Protein AF-A0A645G9T0-F1 (afdb_monomer_lite)

pLDDT: mean 80.07, std 15.34, range [37.88, 93.81]

Foldseek 3Di:
DVVCQVVVCVVDDQWHWDQDPVRDIDTHHPDDDDVVVVQVVCVVVVHHDPDDDDDDDDPQRVCCVVVVDHPVVVVVVVVVPDPDD

Radius of gyration: 19.45 Å; chains: 1; bounding box: 29×30×63 Å

Secondary structure (DSSP, 8-state):
-GGGHHHHHHHSTTEEEEE-TTS-EEEEESSPPPHHHHHHHHHHTT---S--------HHHHHHHHH---TTTTHHHHTTS----

Sequence (85 aa):
MKPYTEEIQERFPGCTVKIDTDRTLTFISKERIALSPVLQYLDGKGISAFEAKELRPSLEDVFVSVTGVEATKLKKEKEKGGMAK

Organism: NCBI:txid1076179

Structure (mmCIF, N/CA/C/O backbone):
data_AF-A0A645G9T0-F1
#
_entry.id   AF-A0A645G9T0-F1
#
loop_
_atom_site.group_PDB
_atom_site.id
_atom_site.type_symbol
_atom_site.label_atom_id
_atom_site.label_alt_id
_atom_site.label_comp_id
_atom_site.label_asym_id
_atom_site.label_entity_id
_atom_site.label_seq_id
_atom_site.pdbx_PDB_ins_code
_atom_site.Cartn_x
_atom_site.Cartn_y
_atom_site.Cartn_z
_atom_site.occupancy
_atom_site.B_iso_or_equiv
_atom_site.auth_seq_id
_atom_site.auth_comp_id
_atom_site.auth_asym_id
_atom_site.auth_atom_id
_atom_site.pdbx_PDB_model_num
ATOM 1 N N . MET A 1 1 ? 4.343 8.113 -12.482 1.00 59.25 1 MET A N 1
ATOM 2 C CA . MET A 1 1 ? 3.532 6.913 -12.162 1.00 59.25 1 MET A CA 1
ATOM 3 C C . MET A 1 1 ? 2.033 7.077 -12.422 1.00 59.25 1 MET A C 1
ATOM 5 O O . MET A 1 1 ? 1.373 6.058 -12.544 1.00 59.25 1 MET A O 1
ATOM 9 N N . LYS A 1 2 ? 1.502 8.300 -12.612 1.00 55.62 2 LYS A N 1
ATOM 10 C CA . LYS A 1 2 ? 0.079 8.548 -12.924 1.00 55.62 2 LYS A CA 1
ATOM 11 C C . LYS A 1 2 ? -0.583 7.637 -13.987 1.00 55.62 2 LYS A C 1
ATOM 13 O O . LYS A 1 2 ? -1.723 7.262 -13.734 1.00 55.62 2 LYS A O 1
ATOM 18 N N . PRO A 1 3 ? 0.060 7.233 -15.107 1.00 63.06 3 PRO A N 1
ATOM 19 C CA . PRO A 1 3 ? -0.624 6.406 -16.110 1.00 63.06 3 PRO A CA 1
ATOM 20 C 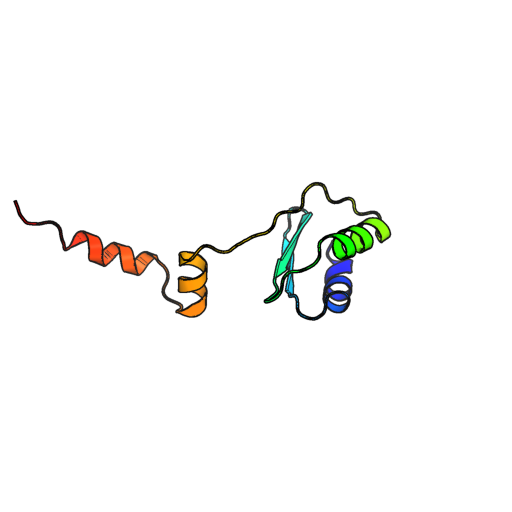C . PRO A 1 3 ? -0.933 4.969 -15.659 1.00 63.06 3 PRO A C 1
ATOM 22 O O . PRO A 1 3 ? -1.687 4.289 -16.336 1.00 63.06 3 PRO A O 1
ATOM 25 N N . TYR A 1 4 ? -0.386 4.502 -14.531 1.00 70.19 4 TYR A N 1
ATOM 26 C CA . TYR A 1 4 ? -0.561 3.118 -14.069 1.00 70.19 4 TYR A CA 1
ATOM 27 C C . TYR A 1 4 ? -1.590 2.971 -12.942 1.00 70.19 4 TYR A C 1
ATOM 29 O O . TYR A 1 4 ? -1.759 1.875 -12.418 1.00 70.19 4 TYR A O 1
ATOM 37 N N . THR A 1 5 ? -2.239 4.067 -12.535 1.00 72.25 5 THR A N 1
ATOM 38 C CA . THR A 1 5 ? -3.096 4.111 -11.335 1.00 72.25 5 THR A CA 1
ATOM 39 C C . THR A 1 5 ? -4.357 3.266 -11.489 1.00 72.25 5 THR A C 1
ATOM 41 O O . THR A 1 5 ? -4.726 2.538 -10.577 1.00 72.25 5 THR A O 1
ATOM 44 N N . GLU A 1 6 ? -5.007 3.346 -12.646 1.00 79.00 6 GLU A N 1
ATOM 45 C CA . GLU A 1 6 ? -6.231 2.587 -12.920 1.00 79.00 6 GLU A CA 1
ATOM 46 C C . GLU A 1 6 ? -5.903 1.109 -13.158 1.00 79.00 6 GLU A C 1
ATOM 48 O O . GLU A 1 6 ? -6.512 0.233 -12.552 1.00 79.00 6 GLU A O 1
ATOM 53 N N . GLU A 1 7 ? -4.842 0.838 -13.923 1.00 85.88 7 GLU A N 1
ATOM 54 C CA . GLU A 1 7 ? -4.373 -0.522 -14.212 1.00 85.88 7 GLU A CA 1
ATOM 55 C C . GLU A 1 7 ? -3.980 -1.286 -12.935 1.00 85.88 7 GLU A C 1
ATOM 57 O O . GLU A 1 7 ? -4.375 -2.435 -12.736 1.00 85.88 7 GLU A O 1
ATOM 62 N N . ILE A 1 8 ? -3.213 -0.655 -12.036 1.00 86.69 8 ILE A N 1
ATOM 63 C CA . ILE A 1 8 ? -2.788 -1.305 -10.790 1.00 86.69 8 ILE A CA 1
ATOM 64 C C . ILE A 1 8 ? -3.981 -1.539 -9.856 1.00 86.69 8 ILE A C 1
ATOM 66 O O . ILE A 1 8 ? -4.040 -2.564 -9.181 1.00 86.69 8 ILE A O 1
ATOM 70 N N . GLN A 1 9 ? -4.958 -0.631 -9.853 1.00 87.12 9 GLN A N 1
ATOM 71 C CA . GLN A 1 9 ? -6.183 -0.772 -9.073 1.00 87.12 9 GLN A CA 1
ATOM 72 C C . GLN A 1 9 ? -7.056 -1.930 -9.590 1.00 87.12 9 GLN A C 1
ATOM 74 O O . GLN A 1 9 ? -7.585 -2.692 -8.783 1.00 87.12 9 GLN A O 1
ATOM 79 N N . GLU A 1 10 ? -7.174 -2.112 -10.910 1.00 87.50 10 GLU A N 1
ATOM 80 C CA . GLU A 1 10 ? -7.874 -3.262 -11.506 1.00 87.50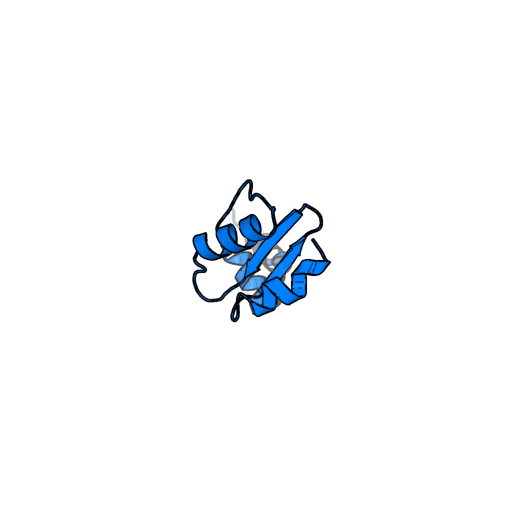 10 GLU A CA 1
ATOM 81 C C . GLU A 1 10 ? -7.157 -4.591 -11.238 1.00 87.50 10 GLU A C 1
ATOM 83 O O . GLU A 1 10 ? -7.799 -5.615 -10.999 1.00 87.50 10 GLU A O 1
ATOM 88 N N . ARG A 1 11 ? -5.819 -4.591 -11.263 1.00 88.19 11 ARG A N 1
ATOM 89 C CA . ARG A 1 11 ? -5.009 -5.807 -11.100 1.00 88.19 11 ARG A CA 1
ATOM 90 C C . ARG A 1 11 ? -5.078 -6.390 -9.690 1.00 88.19 11 ARG A C 1
ATOM 92 O O . ARG A 1 11 ? -4.958 -7.607 -9.537 1.00 88.19 11 ARG A O 1
ATOM 99 N N . PHE A 1 12 ? -5.255 -5.540 -8.682 1.00 88.38 12 PHE A N 1
ATOM 100 C CA . PHE A 1 12 ? -5.322 -5.927 -7.275 1.00 88.38 12 PHE A CA 1
ATOM 101 C C . PHE A 1 12 ? -6.718 -5.623 -6.700 1.00 88.38 12 PHE A C 1
ATOM 103 O O . PHE A 1 12 ? -6.870 -4.719 -5.872 1.00 88.38 12 PHE A O 1
ATOM 110 N N . PRO A 1 13 ? -7.761 -6.370 -7.116 1.00 81.88 13 PRO A N 1
ATOM 111 C CA . PRO A 1 13 ? -9.110 -6.160 -6.610 1.00 81.88 13 PRO A CA 1
ATOM 112 C C . PRO A 1 13 ? -9.157 -6.426 -5.099 1.00 81.88 13 PRO A C 1
ATOM 114 O O . PRO A 1 13 ? -8.535 -7.360 -4.597 1.00 81.88 13 PRO A O 1
ATOM 117 N N . GLY A 1 14 ? -9.886 -5.593 -4.357 1.00 86.56 14 GLY A N 1
ATOM 118 C CA . GLY A 1 14 ? -9.968 -5.697 -2.892 1.00 86.56 14 GLY A CA 1
ATOM 119 C C . GLY A 1 14 ? -8.866 -4.952 -2.131 1.00 86.56 14 GLY A C 1
ATOM 120 O O . GLY A 1 14 ? -8.802 -5.035 -0.900 1.00 86.56 14 GLY A O 1
ATOM 121 N N . CYS A 1 15 ? -8.027 -4.184 -2.827 1.00 88.88 15 CYS A N 1
ATOM 122 C CA . CYS A 1 15 ? -7.182 -3.172 -2.207 1.00 88.88 15 CYS A CA 1
ATOM 123 C C . CYS A 1 15 ? -7.436 -1.794 -2.825 1.00 88.88 15 CYS A C 1
ATOM 125 O O . CYS A 1 15 ? -7.877 -1.683 -3.965 1.00 88.88 15 CYS A O 1
ATOM 127 N N . THR A 1 16 ? -7.179 -0.743 -2.058 1.00 90.31 16 THR A N 1
ATOM 128 C CA . THR A 1 16 ? -7.122 0.632 -2.550 1.00 90.31 16 THR A CA 1
ATOM 129 C C . THR A 1 16 ? -5.660 1.004 -2.713 1.00 90.31 16 THR A C 1
ATOM 131 O O . THR A 1 16 ? -4.897 0.932 -1.745 1.00 90.31 16 THR A O 1
ATOM 134 N N . VAL A 1 17 ? -5.274 1.430 -3.911 1.00 89.94 17 VAL A N 1
ATOM 135 C CA . VAL A 1 17 ? -3.915 1.881 -4.204 1.00 89.94 17 VAL A CA 1
ATOM 136 C C . VAL A 1 17 ? -3.858 3.405 -4.147 1.00 89.94 17 VAL A C 1
ATOM 138 O O . VAL A 1 17 ? -4.593 4.101 -4.845 1.00 89.94 17 VAL A O 1
ATOM 141 N N . LYS A 1 18 ? -2.969 3.937 -3.306 1.00 89.00 18 LYS A N 1
ATOM 142 C CA . LYS A 1 18 ? -2.628 5.363 -3.259 1.00 89.00 18 LYS A CA 1
ATOM 143 C C . LYS A 1 18 ? -1.245 5.572 -3.857 1.00 89.00 18 LYS A C 1
ATOM 145 O O . LYS A 1 18 ? -0.324 4.808 -3.570 1.00 89.00 18 LYS A O 1
ATOM 150 N N . ILE A 1 19 ? -1.114 6.609 -4.678 1.00 84.56 19 ILE A N 1
ATOM 151 C CA . ILE A 1 19 ? 0.161 7.021 -5.267 1.00 84.56 19 ILE A CA 1
ATOM 152 C C . ILE A 1 19 ? 0.526 8.376 -4.683 1.00 84.56 19 ILE A C 1
ATOM 154 O O . ILE A 1 19 ? -0.161 9.366 -4.937 1.00 84.56 19 ILE A O 1
ATOM 158 N N . ASP A 1 20 ? 1.619 8.409 -3.934 1.00 81.56 20 ASP A N 1
ATOM 159 C CA . ASP A 1 20 ? 2.175 9.636 -3.384 1.00 81.56 20 ASP A CA 1
ATOM 160 C C . ASP A 1 20 ? 3.173 10.263 -4.373 1.00 81.56 20 ASP A C 1
ATOM 162 O O . ASP A 1 20 ? 3.684 9.615 -5.296 1.00 81.56 20 ASP A O 1
ATOM 166 N N . THR A 1 21 ? 3.457 11.556 -4.212 1.00 76.31 21 THR A N 1
ATOM 167 C CA . THR A 1 21 ? 4.366 12.301 -5.105 1.00 76.31 21 THR A CA 1
ATOM 168 C C . THR A 1 21 ? 5.805 11.792 -5.063 1.00 76.31 21 THR A C 1
ATOM 170 O O . THR A 1 21 ? 6.532 11.928 -6.048 1.00 76.31 21 THR A O 1
ATOM 173 N N . ASP A 1 22 ? 6.186 11.122 -3.979 1.00 80.31 22 ASP A N 1
ATOM 174 C CA . ASP A 1 22 ? 7.566 10.735 -3.680 1.00 80.31 22 ASP A CA 1
ATOM 175 C C . ASP A 1 22 ? 7.942 9.356 -4.245 1.00 80.31 22 ASP A C 1
ATOM 177 O O . ASP A 1 22 ? 8.841 8.689 -3.745 1.00 80.31 22 ASP A O 1
ATOM 181 N N . ARG A 1 23 ? 7.262 8.920 -5.318 1.00 85.12 23 ARG A N 1
ATOM 182 C CA . ARG A 1 23 ? 7.418 7.583 -5.935 1.00 85.12 23 ARG A CA 1
ATOM 183 C C . ARG A 1 23 ? 7.047 6.432 -4.992 1.00 85.12 23 ARG A C 1
ATOM 185 O O . ARG A 1 23 ? 7.469 5.298 -5.206 1.00 85.12 23 ARG A O 1
ATOM 192 N N . THR A 1 24 ? 6.219 6.723 -3.995 1.00 88.81 24 THR A N 1
ATOM 193 C CA . THR A 1 24 ? 5.692 5.741 -3.049 1.00 88.81 24 THR A CA 1
ATOM 194 C C . THR A 1 24 ? 4.321 5.258 -3.505 1.00 88.81 24 THR A C 1
ATOM 196 O O . THR A 1 24 ? 3.471 6.042 -3.934 1.00 88.81 24 THR A O 1
ATOM 199 N N . LEU A 1 25 ? 4.115 3.946 -3.407 1.00 90.19 25 LEU A N 1
ATOM 200 C CA . LEU A 1 25 ? 2.826 3.297 -3.603 1.00 90.19 25 LEU A CA 1
ATOM 201 C C . LEU A 1 25 ? 2.374 2.699 -2.276 1.00 90.19 25 LEU A C 1
ATOM 203 O O . LEU A 1 25 ? 3.094 1.899 -1.679 1.00 90.19 25 LEU A O 1
ATOM 207 N N . THR A 1 26 ? 1.166 3.049 -1.848 1.00 91.75 26 THR A N 1
ATOM 208 C CA . THR A 1 26 ? 0.561 2.501 -0.635 1.00 91.75 26 THR A CA 1
ATOM 209 C C . THR A 1 26 ? -0.635 1.640 -1.009 1.00 91.75 26 THR A C 1
ATOM 211 O O . THR A 1 26 ? -1.608 2.132 -1.579 1.00 91.75 26 THR A O 1
ATOM 214 N N . PHE A 1 27 ? -0.575 0.358 -0.659 1.00 92.38 27 PHE A N 1
ATOM 215 C CA . PHE A 1 27 ? -1.677 -0.585 -0.831 1.00 92.38 27 PHE A CA 1
ATOM 216 C C . PHE A 1 27 ? -2.431 -0.731 0.490 1.00 92.38 27 PHE A C 1
ATOM 218 O O . PHE A 1 27 ? -1.839 -1.066 1.514 1.00 92.38 27 PHE A O 1
ATOM 225 N N . ILE A 1 28 ? -3.740 -0.489 0.468 1.00 90.94 28 ILE A N 1
ATOM 226 C CA . ILE A 1 28 ? -4.612 -0.588 1.642 1.00 90.94 28 ILE A CA 1
ATOM 227 C C . ILE A 1 28 ? -5.605 -1.719 1.398 1.00 90.94 28 ILE A C 1
ATOM 229 O O . ILE A 1 28 ? -6.402 -1.644 0.470 1.00 90.94 28 ILE A O 1
ATOM 233 N N . SER A 1 29 ? -5.593 -2.756 2.230 1.00 90.12 29 SER A N 1
ATOM 234 C CA . SER A 1 29 ? -6.578 -3.840 2.169 1.00 90.12 29 SER A CA 1
ATOM 235 C C . SER A 1 29 ? -6.960 -4.315 3.567 1.00 90.12 29 SER A C 1
ATOM 237 O O . SER A 1 29 ? -6.232 -4.094 4.534 1.00 90.12 29 SER A O 1
ATOM 239 N N . LYS A 1 30 ? -8.131 -4.952 3.667 1.00 87.50 30 LYS A N 1
ATOM 240 C CA . LYS A 1 30 ? -8.583 -5.638 4.885 1.00 87.50 30 LYS A CA 1
ATOM 241 C C . LYS A 1 30 ? -7.838 -6.953 5.110 1.00 87.50 30 LYS A C 1
ATOM 243 O O . LYS A 1 30 ? -7.731 -7.399 6.247 1.00 87.50 30 LYS A O 1
ATOM 248 N N . GLU A 1 31 ? -7.339 -7.562 4.040 1.00 89.06 31 GLU A N 1
ATOM 249 C CA . GLU A 1 31 ? -6.592 -8.814 4.084 1.00 89.06 31 GLU A CA 1
ATOM 250 C C . GLU A 1 31 ? -5.108 -8.566 3.809 1.00 89.06 31 GLU A C 1
ATOM 252 O O . GLU A 1 31 ? -4.711 -7.531 3.267 1.00 89.06 31 GLU A O 1
ATOM 257 N N . ARG A 1 32 ? -4.259 -9.524 4.195 1.00 88.00 32 ARG A N 1
ATOM 258 C CA . ARG A 1 32 ? -2.832 -9.442 3.875 1.00 88.00 32 ARG A CA 1
ATOM 259 C C . ARG A 1 32 ? -2.630 -9.580 2.372 1.00 88.00 32 ARG A C 1
ATOM 261 O O . ARG A 1 32 ? -3.079 -10.546 1.764 1.00 88.00 32 ARG A O 1
ATOM 268 N N . ILE A 1 33 ? -1.869 -8.653 1.806 1.00 88.62 33 ILE A N 1
ATOM 269 C CA . ILE A 1 33 ? -1.468 -8.685 0.403 1.00 88.62 33 ILE A CA 1
ATOM 270 C C . ILE A 1 33 ? -0.120 -9.398 0.309 1.00 88.62 33 ILE A C 1
ATOM 272 O O . ILE A 1 33 ? 0.831 -9.046 1.010 1.00 88.62 33 ILE A O 1
ATOM 276 N N . ALA A 1 34 ? -0.021 -10.400 -0.562 1.00 91.00 34 ALA A N 1
ATOM 277 C CA . ALA A 1 34 ? 1.260 -11.020 -0.864 1.00 91.00 34 ALA A CA 1
ATOM 278 C C . ALA A 1 34 ? 2.158 -10.025 -1.616 1.00 91.00 34 ALA A C 1
ATOM 280 O O . ALA A 1 34 ? 1.753 -9.459 -2.630 1.00 91.00 34 ALA A O 1
ATOM 281 N N . LEU A 1 35 ? 3.395 -9.839 -1.148 1.00 92.12 35 LEU A N 1
ATOM 282 C CA . LEU A 1 35 ? 4.319 -8.870 -1.746 1.00 92.12 35 LEU A CA 1
ATOM 283 C C . LEU A 1 35 ? 4.828 -9.307 -3.132 1.00 92.12 35 LEU A C 1
ATOM 285 O O . LEU A 1 35 ? 5.009 -8.476 -4.016 1.00 92.12 35 LEU A O 1
ATOM 289 N N . SER A 1 36 ? 5.029 -10.611 -3.340 1.00 93.81 36 SER A N 1
ATOM 290 C CA . SER A 1 36 ? 5.618 -11.154 -4.575 1.00 93.81 36 SER A CA 1
ATOM 291 C C . SER A 1 36 ? 4.855 -10.751 -5.857 1.00 93.81 36 SER A C 1
ATOM 293 O O . SER A 1 36 ? 5.489 -10.188 -6.750 1.00 93.81 36 SER A O 1
ATOM 295 N N . PRO A 1 37 ? 3.515 -10.904 -5.953 1.00 92.19 37 PRO A N 1
ATOM 296 C CA . PRO A 1 37 ? 2.752 -10.435 -7.116 1.00 92.19 37 PRO A CA 1
ATOM 297 C C . PRO A 1 37 ? 2.878 -8.932 -7.402 1.00 92.19 37 PRO A C 1
ATOM 299 O O . PRO A 1 37 ? 2.882 -8.525 -8.563 1.00 92.19 37 PRO A O 1
ATOM 302 N N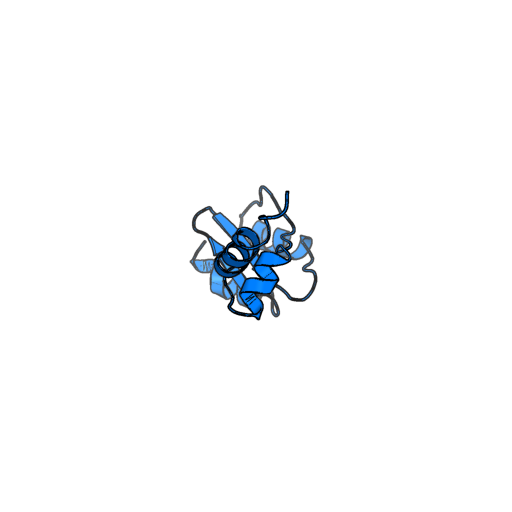 . VAL A 1 38 ? 2.997 -8.105 -6.357 1.00 91.56 38 VAL A N 1
ATOM 303 C CA . VAL A 1 38 ? 3.181 -6.653 -6.504 1.00 91.56 38 VAL A CA 1
ATOM 304 C C . VAL A 1 38 ? 4.547 -6.354 -7.114 1.00 91.56 38 VAL A C 1
ATOM 306 O O . VAL A 1 38 ? 4.636 -5.599 -8.080 1.00 91.56 38 VAL A O 1
ATOM 309 N N . LEU A 1 39 ? 5.604 -6.989 -6.600 1.00 92.56 39 LEU A N 1
ATOM 310 C CA . LEU A 1 39 ? 6.960 -6.818 -7.124 1.00 92.56 39 LEU A CA 1
ATOM 311 C C . LEU A 1 39 ? 7.079 -7.294 -8.575 1.00 92.56 39 LEU A C 1
ATOM 313 O O . LEU A 1 39 ? 7.655 -6.586 -9.392 1.00 92.56 39 LEU A O 1
ATOM 317 N N . GLN A 1 40 ? 6.481 -8.440 -8.916 1.00 93.56 40 GLN A N 1
ATOM 318 C CA . GLN A 1 40 ? 6.474 -8.961 -10.289 1.00 93.56 40 GLN A CA 1
ATOM 319 C C . GLN A 1 40 ? 5.768 -8.018 -11.270 1.00 93.56 40 GLN A C 1
ATOM 321 O O . GLN A 1 40 ? 6.237 -7.825 -12.389 1.00 93.56 40 GLN A O 1
ATOM 326 N N . TYR A 1 41 ? 4.646 -7.417 -10.860 1.00 91.50 41 TYR A N 1
ATOM 327 C CA . TYR A 1 41 ? 3.943 -6.439 -11.690 1.00 91.50 41 TYR A CA 1
ATOM 328 C C . TYR A 1 41 ? 4.804 -5.199 -11.959 1.00 91.50 41 TYR A C 1
ATOM 330 O O . TYR A 1 41 ? 4.900 -4.756 -13.103 1.00 91.50 41 TYR A O 1
ATOM 338 N N . LEU A 1 42 ? 5.442 -4.650 -10.919 1.00 90.69 42 LEU A N 1
ATOM 339 C CA . LEU A 1 42 ? 6.302 -3.473 -11.055 1.00 90.69 42 LEU A CA 1
ATOM 340 C C . LEU A 1 42 ? 7.527 -3.770 -11.928 1.00 90.69 42 LEU A C 1
ATOM 342 O O . LEU A 1 42 ? 7.827 -2.993 -12.835 1.00 90.69 42 LEU A O 1
ATOM 346 N N . ASP A 1 43 ? 8.169 -4.919 -11.722 1.00 93.00 43 ASP A N 1
ATOM 347 C CA . ASP A 1 43 ? 9.321 -5.356 -12.513 1.00 93.00 43 ASP A CA 1
ATOM 348 C C . ASP A 1 43 ? 8.964 -5.522 -13.999 1.00 93.00 43 ASP A C 1
ATOM 350 O O . ASP A 1 43 ? 9.653 -4.994 -14.871 1.00 93.00 43 ASP A O 1
ATOM 354 N N . GLY A 1 44 ? 7.801 -6.114 -14.301 1.00 92.62 44 GLY A N 1
ATOM 355 C CA . GLY A 1 44 ? 7.275 -6.214 -15.668 1.00 92.62 44 GLY A CA 1
ATOM 356 C C . GLY A 1 44 ? 7.001 -4.862 -16.348 1.00 92.62 44 GLY A C 1
ATOM 357 O O . GLY A 1 44 ? 6.914 -4.795 -17.573 1.00 92.62 44 GLY A O 1
ATOM 358 N N . LYS A 1 45 ? 6.894 -3.771 -15.578 1.00 89.06 45 LYS A N 1
ATOM 359 C CA . LYS A 1 45 ? 6.789 -2.385 -16.073 1.00 89.06 45 LYS A CA 1
ATOM 360 C C . LYS A 1 45 ? 8.139 -1.654 -16.093 1.00 89.06 45 LYS A C 1
ATOM 362 O O . LYS A 1 45 ? 8.173 -0.4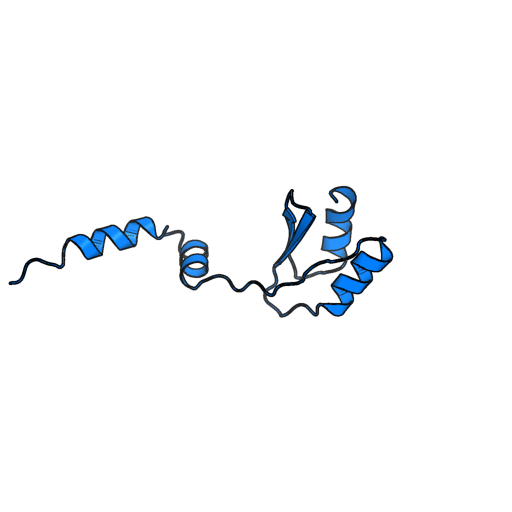57 -16.378 1.00 89.06 45 LYS A O 1
ATOM 367 N N . GLY A 1 46 ? 9.240 -2.342 -15.783 1.00 91.25 46 GLY A N 1
ATOM 368 C CA . GLY A 1 46 ? 10.580 -1.763 -15.666 1.00 91.25 46 GLY A CA 1
ATOM 369 C C . GLY A 1 46 ? 10.764 -0.891 -14.419 1.00 91.25 46 GLY A C 1
ATOM 370 O O . GLY A 1 46 ? 11.607 0.005 -14.416 1.00 91.25 46 GLY A O 1
ATOM 371 N N . ILE A 1 47 ? 9.950 -1.098 -13.378 1.00 89.56 47 ILE A N 1
ATOM 372 C CA . ILE A 1 47 ? 9.979 -0.327 -12.132 1.00 89.56 47 ILE A CA 1
ATOM 373 C C . ILE A 1 47 ? 10.574 -1.200 -11.025 1.00 89.56 47 ILE A C 1
ATOM 375 O O . ILE A 1 47 ? 9.943 -2.143 -10.556 1.00 89.56 47 ILE A O 1
ATOM 379 N N . SER A 1 48 ? 11.767 -0.848 -10.551 1.00 90.56 48 SER A N 1
ATOM 380 C CA . SER A 1 48 ? 12.395 -1.532 -9.417 1.00 90.56 48 SER A CA 1
ATOM 381 C C . SER A 1 48 ? 11.922 -0.945 -8.085 1.00 90.56 48 SER A C 1
ATOM 383 O O . SER A 1 48 ? 11.976 0.268 -7.876 1.00 90.56 48 SER A O 1
ATOM 385 N N . ALA A 1 49 ? 11.487 -1.806 -7.164 1.00 91.56 49 ALA A N 1
ATOM 386 C CA . ALA A 1 49 ? 11.173 -1.410 -5.794 1.00 91.56 49 ALA A CA 1
ATOM 387 C C . ALA A 1 49 ? 12.450 -1.386 -4.941 1.00 91.56 49 ALA A C 1
ATOM 389 O O . ALA A 1 49 ? 13.195 -2.362 -4.910 1.00 91.56 49 ALA A O 1
ATOM 390 N N . PHE A 1 50 ? 12.691 -0.276 -4.243 1.00 91.94 50 PHE A N 1
ATOM 391 C CA . PHE A 1 50 ? 13.834 -0.142 -3.335 1.00 91.94 50 PHE A CA 1
ATOM 392 C C . PHE A 1 50 ? 13.539 -0.715 -1.943 1.00 91.94 50 PHE A C 1
ATOM 394 O O . PHE A 1 50 ? 14.375 -1.382 -1.344 1.00 91.94 50 PHE A O 1
ATOM 401 N N . GLU A 1 51 ? 12.328 -0.475 -1.445 1.00 92.06 51 GLU A N 1
ATOM 402 C CA . GLU A 1 51 ? 11.865 -0.918 -0.136 1.00 92.06 51 GLU A CA 1
ATOM 403 C C . GLU A 1 51 ? 10.394 -1.331 -0.234 1.00 92.06 51 GLU A C 1
ATOM 405 O O . GLU A 1 51 ? 9.618 -0.754 -0.999 1.00 92.06 51 GLU A O 1
ATOM 410 N N . ALA A 1 52 ? 10.011 -2.322 0.568 1.00 93.25 52 ALA A N 1
ATOM 411 C CA . ALA A 1 52 ? 8.622 -2.655 0.836 1.00 93.25 52 ALA A CA 1
ATOM 412 C C . ALA A 1 52 ? 8.428 -2.785 2.348 1.00 93.25 52 ALA A C 1
ATOM 414 O O . ALA A 1 52 ? 9.162 -3.515 3.016 1.00 93.25 52 ALA A O 1
ATOM 415 N N . LYS A 1 53 ? 7.422 -2.091 2.882 1.00 92.06 53 LYS A N 1
ATOM 416 C CA . LYS A 1 53 ? 7.148 -2.031 4.318 1.00 92.06 53 LYS A CA 1
ATOM 417 C C . LYS A 1 53 ? 5.678 -2.320 4.595 1.00 92.06 53 LYS A C 1
ATOM 419 O O . LYS A 1 53 ? 4.801 -1.691 4.008 1.00 92.06 53 LYS A O 1
ATOM 424 N N . GLU A 1 54 ? 5.404 -3.239 5.521 1.00 91.25 54 GLU A N 1
ATOM 425 C CA . GLU A 1 54 ? 4.052 -3.423 6.060 1.00 91.25 54 GLU A CA 1
ATOM 426 C C . GLU A 1 54 ? 3.719 -2.230 6.967 1.00 91.25 54 GLU A C 1
ATOM 428 O O . GLU A 1 54 ? 4.391 -1.989 7.973 1.00 91.25 54 GLU A O 1
ATOM 433 N N . LEU A 1 55 ? 2.686 -1.471 6.603 1.00 88.75 55 LEU A N 1
ATOM 434 C CA . LEU A 1 55 ? 2.176 -0.372 7.414 1.00 88.75 55 LEU A CA 1
ATOM 435 C C . LEU A 1 55 ? 1.034 -0.885 8.287 1.00 88.75 55 LEU A C 1
ATOM 437 O O . LEU A 1 55 ? 0.032 -1.388 7.780 1.00 88.75 55 LEU A O 1
ATOM 441 N N . ARG A 1 56 ? 1.170 -0.730 9.604 1.00 86.31 56 ARG A N 1
ATOM 442 C CA . ARG A 1 56 ? 0.069 -0.927 10.547 1.00 86.31 56 ARG A CA 1
ATOM 443 C C . ARG A 1 56 ? -0.306 0.428 11.133 1.00 86.31 56 ARG A C 1
ATOM 445 O O . ARG A 1 56 ? 0.568 1.048 11.741 1.00 86.31 56 ARG A O 1
ATOM 452 N N . PRO A 1 57 ? -1.546 0.904 10.934 1.00 83.94 57 PRO A N 1
ATOM 453 C CA . PRO A 1 57 ? -1.985 2.141 11.561 1.00 83.94 57 PRO A CA 1
ATOM 454 C C . PRO A 1 57 ? -1.927 1.987 13.084 1.00 83.94 57 PRO A C 1
ATOM 456 O O . PRO A 1 57 ? -2.134 0.888 13.611 1.00 83.94 57 PRO A O 1
ATOM 459 N N . SER A 1 58 ? -1.622 3.075 13.789 1.00 87.75 58 SER A N 1
ATOM 460 C CA . SER A 1 58 ? -1.667 3.065 15.252 1.00 87.75 58 SER A CA 1
ATOM 461 C C . SER A 1 58 ? -3.110 2.910 15.750 1.00 87.75 58 SER A C 1
ATOM 463 O O . SER A 1 58 ? -4.065 3.149 15.006 1.00 87.75 58 SER A O 1
ATOM 465 N N . LEU A 1 59 ? -3.283 2.510 17.016 1.00 88.31 59 LEU A N 1
ATOM 466 C CA . LEU A 1 59 ? -4.612 2.450 17.634 1.00 88.31 59 LEU A CA 1
ATOM 467 C C . LEU A 1 59 ? -5.295 3.822 17.562 1.00 88.31 59 LEU A C 1
ATOM 469 O O . LEU A 1 59 ? -6.478 3.901 17.242 1.00 88.31 59 LEU A O 1
ATOM 473 N N . GLU A 1 60 ? -4.542 4.892 17.815 1.00 86.88 60 GLU A N 1
ATOM 474 C CA . GLU A 1 60 ? -5.009 6.268 17.707 1.00 86.88 60 GLU A CA 1
ATOM 475 C C . GLU A 1 60 ? -5.479 6.612 16.288 1.00 86.88 60 GLU A C 1
ATOM 477 O O . GLU A 1 60 ? -6.577 7.145 16.140 1.00 86.88 60 GLU A O 1
ATOM 482 N N . ASP A 1 61 ? -4.712 6.271 15.247 1.00 85.19 61 ASP A N 1
ATOM 483 C CA . ASP A 1 61 ? -5.107 6.540 13.854 1.00 85.19 61 ASP A CA 1
ATOM 484 C C . ASP A 1 61 ? -6.419 5.829 13.500 1.00 85.19 61 ASP A C 1
ATOM 486 O O . ASP A 1 61 ? -7.313 6.413 12.883 1.00 85.19 61 ASP A O 1
ATOM 490 N N . VAL A 1 62 ? -6.561 4.570 13.932 1.00 87.12 62 VAL A N 1
ATOM 491 C CA . VAL A 1 62 ? -7.793 3.792 13.743 1.00 87.12 62 VAL A CA 1
ATOM 492 C C . VAL A 1 62 ? -8.946 4.410 14.534 1.00 87.12 62 VAL A C 1
ATOM 494 O O . VAL A 1 62 ? -10.041 4.560 13.996 1.00 87.12 62 VAL A O 1
ATOM 497 N N . PHE A 1 63 ? -8.714 4.813 15.785 1.00 86.25 63 PHE A N 1
ATOM 498 C CA . PHE A 1 63 ? -9.725 5.445 16.629 1.00 86.25 63 PHE A CA 1
ATOM 499 C C . PHE A 1 63 ? -10.251 6.735 15.996 1.00 86.25 63 PHE A C 1
ATOM 501 O O . PHE A 1 63 ? -11.465 6.891 15.861 1.00 86.25 63 PHE A O 1
ATOM 508 N N . VAL A 1 64 ? -9.364 7.632 15.551 1.00 88.75 64 VAL A N 1
ATOM 509 C CA . VAL A 1 64 ? -9.743 8.882 14.873 1.00 88.75 64 VAL A CA 1
ATOM 510 C C . VAL A 1 64 ? -10.496 8.577 13.579 1.00 88.75 64 VAL A C 1
ATOM 512 O O . VAL A 1 64 ? -11.568 9.136 13.353 1.00 88.75 64 VAL A O 1
ATOM 515 N N . SER A 1 65 ? -9.983 7.657 12.754 1.00 84.38 65 SER A N 1
ATOM 516 C CA . SER A 1 65 ? -10.607 7.300 11.475 1.00 84.38 65 SER A CA 1
ATOM 517 C C . SER A 1 65 ? -12.011 6.710 11.632 1.00 84.38 65 SER A C 1
ATOM 519 O O . SER A 1 65 ? -12.838 6.905 10.745 1.00 84.38 65 SER A O 1
ATOM 521 N N . VAL A 1 66 ? -12.273 5.957 12.703 1.00 85.69 66 VAL A N 1
ATOM 522 C CA . VAL A 1 66 ? -13.567 5.291 12.930 1.00 85.69 66 VAL A CA 1
ATOM 523 C C . VAL A 1 66 ? -14.551 6.206 13.656 1.00 85.69 66 VAL A C 1
ATOM 525 O O . VAL A 1 66 ? -15.732 6.222 13.325 1.00 85.69 66 VAL A O 1
ATOM 528 N N . THR A 1 67 ? -14.085 6.960 14.654 1.00 87.56 67 THR A N 1
ATOM 529 C CA . THR A 1 67 ? -14.961 7.765 15.523 1.00 87.56 67 THR A CA 1
ATOM 530 C C . THR A 1 67 ? -15.136 9.207 15.052 1.00 87.56 67 THR A C 1
ATOM 532 O O . THR A 1 67 ? -16.069 9.877 15.487 1.00 87.56 67 THR A O 1
ATOM 535 N N . GLY A 1 68 ? -14.240 9.714 14.199 1.00 81.12 68 GLY A N 1
ATOM 536 C CA . GLY A 1 68 ? -14.195 11.126 13.809 1.00 81.12 68 GLY A CA 1
ATOM 537 C C . GLY A 1 68 ? -13.746 12.067 14.935 1.00 81.12 68 GLY A C 1
ATOM 538 O O . GLY A 1 68 ? -13.832 13.286 14.789 1.00 81.12 68 GLY A O 1
ATOM 539 N N . VAL A 1 69 ? -13.284 11.534 16.071 1.00 79.81 69 VAL A N 1
ATOM 540 C CA . VAL A 1 69 ? -12.801 12.328 17.204 1.00 79.81 69 VAL A CA 1
ATOM 541 C C . VAL A 1 69 ? -11.292 12.490 17.078 1.00 79.81 69 VAL A C 1
ATOM 543 O O . VAL A 1 69 ? -10.536 11.590 17.429 1.00 79.81 69 VAL A O 1
ATOM 546 N N . GLU A 1 70 ? -10.839 13.645 16.594 1.00 73.25 70 GLU A N 1
ATOM 547 C CA . GLU A 1 70 ? -9.412 13.972 16.571 1.00 73.25 70 GLU A CA 1
ATOM 548 C C . GLU A 1 70 ? -8.830 13.959 17.999 1.00 73.25 70 GLU A C 1
ATOM 550 O O . GLU A 1 70 ? -9.410 14.512 18.943 1.00 73.25 70 GLU A O 1
ATOM 555 N N . ALA A 1 71 ? -7.656 13.335 18.164 1.00 60.81 71 ALA A N 1
ATOM 556 C CA . ALA A 1 71 ? -6.978 13.107 19.450 1.00 60.81 71 ALA A CA 1
ATOM 557 C C . ALA A 1 71 ? -6.707 14.390 20.274 1.00 60.81 71 ALA A C 1
ATOM 559 O O . ALA A 1 71 ? -6.378 14.335 21.461 1.00 60.81 71 ALA A O 1
ATOM 560 N N . THR A 1 72 ? -6.887 15.564 19.671 1.00 55.72 72 THR A N 1
ATOM 561 C CA . THR A 1 72 ? -6.799 16.884 20.304 1.00 55.72 72 THR A CA 1
ATOM 562 C C . THR A 1 72 ? -7.889 17.147 21.351 1.00 55.72 72 THR A C 1
ATOM 564 O O . THR A 1 72 ? -7.677 17.993 22.221 1.00 55.72 72 THR A O 1
ATOM 567 N N . LYS A 1 73 ? -9.012 16.409 21.362 1.00 55.25 73 LYS A N 1
ATOM 568 C CA . LYS A 1 73 ? -10.032 16.529 22.430 1.00 55.25 73 LYS A CA 1
ATOM 569 C C . LYS A 1 73 ? -9.693 15.762 23.715 1.00 55.25 73 LYS A C 1
ATOM 571 O O . LYS A 1 73 ? -10.038 16.240 24.790 1.00 55.25 73 LYS A O 1
ATOM 576 N N . LEU A 1 74 ? -8.948 14.656 23.635 1.00 55.59 74 LEU A N 1
ATOM 577 C CA . LEU A 1 74 ? -8.614 13.812 24.798 1.00 55.59 74 LEU A CA 1
ATOM 578 C C . LEU A 1 74 ? -7.525 14.416 25.706 1.00 55.59 74 LEU A C 1
ATOM 580 O O . LEU A 1 74 ? -7.465 14.108 26.896 1.00 55.59 74 LEU A O 1
ATOM 584 N N . LYS A 1 75 ? -6.679 15.320 25.186 1.00 51.78 75 LYS A N 1
ATOM 585 C CA . LYS A 1 75 ? -5.680 16.034 26.009 1.00 51.78 75 LYS A CA 1
ATOM 586 C C . LYS A 1 75 ? -6.307 17.040 26.981 1.00 51.78 75 LYS A C 1
ATOM 588 O O . LYS A 1 75 ? -5.771 17.221 28.069 1.00 51.78 75 LYS A O 1
ATOM 593 N N . LYS A 1 76 ? -7.463 17.630 26.646 1.00 53.09 76 LYS A N 1
ATOM 594 C CA . LYS A 1 76 ? -8.128 18.639 27.494 1.00 53.09 76 LYS A CA 1
ATOM 595 C C . LYS A 1 76 ? -8.740 18.080 28.784 1.00 53.09 76 LYS A C 1
ATOM 597 O O . LYS A 1 76 ? -9.028 18.861 29.686 1.00 53.09 76 LYS A O 1
ATOM 602 N N . GLU A 1 77 ? -8.919 16.764 28.906 1.00 52.66 77 GLU A N 1
A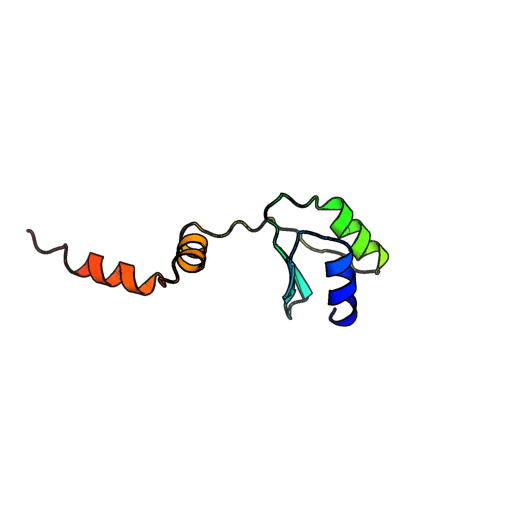TOM 603 C CA . GLU A 1 77 ? -9.437 16.148 30.139 1.00 52.66 77 GLU A CA 1
ATOM 604 C C . GLU A 1 77 ? -8.334 15.765 31.137 1.00 52.66 77 GLU A C 1
ATOM 606 O O . GLU A 1 77 ? -8.576 15.772 32.343 1.00 52.66 77 GLU A O 1
ATOM 611 N N . LYS A 1 78 ? -7.093 15.524 30.684 1.00 50.62 78 LYS A N 1
ATOM 612 C CA . LYS A 1 78 ? -5.970 15.209 31.590 1.00 50.62 78 LYS A CA 1
ATOM 613 C C . LYS A 1 78 ? -5.395 16.422 32.335 1.00 50.62 78 LYS A C 1
ATOM 615 O O . LYS A 1 78 ? -4.719 16.227 33.338 1.00 50.62 78 LYS A O 1
ATOM 620 N N . GLU A 1 79 ? -5.705 17.653 31.924 1.00 51.06 79 GLU A N 1
ATOM 621 C CA . GLU A 1 79 ? -5.266 18.876 32.626 1.00 51.06 79 GLU A CA 1
ATOM 622 C C . GLU A 1 79 ? -6.169 19.290 33.806 1.00 51.06 79 GLU A C 1
ATOM 624 O O . GLU A 1 79 ? -5.820 20.201 34.550 1.00 51.06 79 GLU A O 1
ATOM 629 N N . LYS A 1 80 ? -7.308 18.617 34.039 1.00 50.59 80 LYS A N 1
ATOM 630 C CA . LYS A 1 80 ? -8.199 18.909 35.185 1.00 50.59 80 LYS A CA 1
ATOM 631 C C . LYS A 1 80 ? -8.089 17.923 36.356 1.00 50.59 80 LYS A C 1
ATOM 633 O O . LYS A 1 80 ? -8.784 18.092 37.352 1.00 50.59 80 LYS A O 1
ATOM 638 N N . GLY A 1 81 ? -7.223 16.912 36.263 1.00 48.53 81 GLY A N 1
ATOM 639 C CA . GLY A 1 81 ? -7.135 15.808 37.231 1.00 48.53 81 GLY A CA 1
ATOM 640 C C . GLY A 1 81 ? -5.944 15.842 38.195 1.00 48.53 81 GL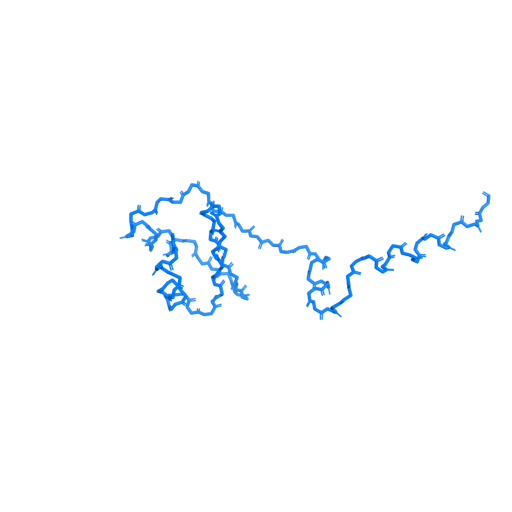Y A C 1
ATOM 641 O O . GLY A 1 81 ? -5.603 14.800 38.742 1.00 48.53 81 GLY A O 1
ATOM 642 N N . GLY A 1 82 ? -5.283 16.988 38.379 1.00 45.09 82 GLY A N 1
ATOM 643 C CA . GLY A 1 82 ? -4.021 17.077 39.125 1.00 45.09 82 GLY A CA 1
ATOM 644 C C . GLY A 1 82 ? -3.949 18.218 40.136 1.00 45.09 82 GLY A C 1
ATOM 645 O O . GLY A 1 82 ? -2.961 18.938 40.152 1.00 45.09 82 GLY A O 1
ATOM 646 N N . MET A 1 83 ? -4.975 18.397 40.972 1.00 49.34 83 MET A N 1
ATOM 647 C CA . MET A 1 83 ? -4.856 19.148 42.229 1.00 49.34 83 MET A CA 1
ATOM 648 C C . MET A 1 83 ? -5.221 18.212 43.383 1.00 49.34 83 MET A C 1
ATOM 650 O O . MET A 1 83 ? -6.380 18.133 43.775 1.00 49.34 83 MET A O 1
ATOM 654 N N . ALA A 1 84 ? -4.231 17.476 43.889 1.00 44.78 84 ALA A N 1
ATOM 655 C CA . ALA A 1 84 ? -4.235 16.910 45.239 1.00 44.78 84 ALA A CA 1
ATOM 656 C C . ALA A 1 84 ? -2.833 16.392 45.602 1.00 44.78 84 ALA A C 1
ATOM 658 O O . ALA A 1 84 ? -2.565 15.195 45.501 1.00 44.78 84 ALA A O 1
ATOM 659 N N . LYS A 1 85 ? -1.942 17.304 45.999 1.00 37.88 85 LYS A N 1
ATOM 660 C CA . LYS A 1 85 ? -1.291 17.397 47.322 1.00 37.88 85 LYS A CA 1
ATOM 661 C C . LYS A 1 85 ? -0.078 18.315 47.241 1.00 37.88 85 LYS A C 1
ATOM 663 O O . LYS A 1 85 ? 0.713 18.154 46.291 1.00 37.88 85 LYS A O 1
#